Protein AF-A0A1M5DP75-F1 (afdb_monomer_lite)

Sequence (91 aa):
MDVNGLKIELLKKIIACKDEAVLKEIEVLLQEQQKEALEPDESYKLKSSEAAVPEHVYAELEEEFKAIEEGNIETQSWDKVNRELRDKYGF

Radius of gyration: 23.92 Å; chains: 1; bounding box: 46×30×60 Å

Secondary structure (DSSP, 8-state):
--HHHHHHHHHHHHHH---HHHHHHHHHHHHHT------TT------TTT----HHHHHHHHHHHHHHHTTSS----HHHHHHHHHHHH--

Structure (mmCIF, N/CA/C/O backbone):
data_AF-A0A1M5DP75-F1
#
_entry.id   AF-A0A1M5DP75-F1
#
loop_
_atom_site.group_PDB
_atom_site.id
_atom_site.type_symbol
_atom_site.label_atom_id
_atom_site.label_alt_id
_atom_site.label_comp_id
_atom_site.label_asym_id
_atom_site.label_entity_id
_atom_site.label_seq_id
_atom_site.pdbx_PDB_ins_code
_atom_site.Cartn_x
_atom_site.Cartn_y
_atom_site.Cartn_z
_atom_site.occupancy
_atom_site.B_iso_or_equiv
_atom_site.auth_seq_id
_atom_site.auth_comp_id
_atom_site.auth_asym_id
_atom_site.auth_atom_id
_atom_site.pdbx_PDB_model_num
ATOM 1 N N . MET A 1 1 ? -7.379 -3.265 -31.750 1.00 60.81 1 MET A N 1
ATOM 2 C CA . MET A 1 1 ? -6.543 -3.903 -30.718 1.00 60.81 1 MET A CA 1
ATOM 3 C C . MET A 1 1 ? -6.997 -3.336 -29.393 1.00 60.81 1 MET A C 1
ATOM 5 O O . MET A 1 1 ? -7.043 -2.118 -29.272 1.00 60.81 1 MET A O 1
ATOM 9 N N . ASP A 1 2 ? -7.454 -4.179 -28.473 1.00 88.69 2 ASP A N 1
ATOM 10 C CA . ASP A 1 2 ? -7.835 -3.714 -27.143 1.00 88.69 2 ASP A CA 1
ATOM 11 C C . ASP A 1 2 ? -6.587 -3.343 -26.324 1.00 88.69 2 ASP A C 1
ATOM 13 O O . ASP A 1 2 ? -5.460 -3.728 -26.649 1.00 88.69 2 ASP A O 1
ATOM 17 N N . VAL A 1 3 ? -6.793 -2.566 -25.262 1.00 86.62 3 VAL A N 1
ATOM 18 C CA . VAL A 1 3 ? -5.711 -2.066 -24.403 1.00 86.62 3 VAL A CA 1
ATOM 19 C C . VAL A 1 3 ? -4.896 -3.210 -23.791 1.00 86.62 3 VAL A C 1
ATOM 21 O O . VAL A 1 3 ? -3.682 -3.081 -23.638 1.00 86.62 3 VAL A O 1
ATOM 24 N N . ASN A 1 4 ? -5.523 -4.344 -23.473 1.00 89.75 4 ASN A N 1
ATOM 25 C CA . ASN A 1 4 ? -4.823 -5.492 -22.902 1.00 89.75 4 ASN A CA 1
ATOM 26 C C . ASN A 1 4 ? -3.979 -6.209 -23.963 1.00 89.75 4 ASN A C 1
ATOM 28 O O . ASN A 1 4 ? -2.842 -6.582 -23.680 1.00 89.75 4 ASN A O 1
ATOM 32 N N . GLY A 1 5 ? -4.475 -6.317 -25.196 1.00 93.06 5 GLY A N 1
ATOM 33 C CA . GLY A 1 5 ? -3.720 -6.804 -26.347 1.00 93.06 5 GLY A CA 1
ATOM 34 C C . GLY A 1 5 ? -2.454 -5.983 -26.590 1.00 93.06 5 GLY A C 1
ATOM 35 O O . GLY A 1 5 ? -1.367 -6.551 -26.694 1.00 93.06 5 GLY A O 1
ATOM 36 N N . LEU A 1 6 ? -2.565 -4.651 -26.568 1.00 91.19 6 LEU A N 1
ATOM 37 C CA . LEU A 1 6 ? -1.411 -3.760 -26.724 1.00 91.19 6 LEU A CA 1
ATOM 38 C C . LEU A 1 6 ? -0.386 -3.930 -25.587 1.00 91.19 6 LEU A C 1
ATOM 40 O O . LEU A 1 6 ? 0.815 -4.016 -25.849 1.00 91.19 6 LEU A O 1
ATOM 44 N N . LYS A 1 7 ? -0.843 -4.036 -24.331 1.00 89.88 7 LYS A N 1
ATOM 45 C CA . LYS A 1 7 ? 0.030 -4.283 -23.166 1.00 89.88 7 LYS A CA 1
ATOM 46 C C . LYS A 1 7 ? 0.808 -5.592 -23.304 1.00 89.88 7 LYS A C 1
ATOM 48 O O . LYS A 1 7 ? 2.017 -5.621 -23.082 1.00 89.88 7 LYS A O 1
ATOM 53 N N . ILE A 1 8 ? 0.126 -6.668 -23.696 1.00 92.88 8 ILE A N 1
ATOM 54 C CA . ILE A 1 8 ? 0.736 -7.991 -23.865 1.00 92.88 8 ILE A CA 1
ATOM 55 C C . ILE A 1 8 ? 1.806 -7.958 -24.960 1.00 92.88 8 ILE A C 1
ATOM 57 O O . ILE A 1 8 ? 2.885 -8.527 -24.786 1.00 92.88 8 ILE A O 1
ATOM 61 N N . GLU A 1 9 ? 1.537 -7.299 -26.086 1.00 93.31 9 GLU A N 1
ATOM 62 C CA . GLU A 1 9 ? 2.511 -7.193 -27.174 1.00 93.31 9 GLU A CA 1
ATOM 63 C C . GLU A 1 9 ? 3.754 -6.391 -26.787 1.00 93.31 9 GLU A C 1
ATOM 65 O O . GLU A 1 9 ? 4.869 -6.800 -27.122 1.00 93.31 9 GLU A O 1
ATOM 70 N N . LEU A 1 10 ? 3.587 -5.285 -26.059 1.00 92.75 10 LEU A N 1
ATOM 71 C CA . LEU A 1 10 ? 4.711 -4.483 -25.576 1.00 92.75 10 LEU A CA 1
ATOM 72 C C . LEU A 1 10 ? 5.595 -5.280 -24.615 1.00 92.75 10 LEU A C 1
ATOM 74 O O . LEU A 1 10 ? 6.810 -5.325 -24.804 1.00 92.75 10 LEU A O 1
ATOM 78 N N . LEU A 1 11 ? 4.997 -5.990 -23.655 1.00 94.44 11 LEU A N 1
ATOM 79 C CA . LEU A 1 11 ? 5.743 -6.832 -22.717 1.00 94.44 11 LEU A CA 1
ATOM 80 C C . LEU A 1 11 ? 6.531 -7.933 -23.435 1.00 94.44 11 LEU A C 1
ATOM 82 O O . LEU A 1 11 ? 7.697 -8.160 -23.119 1.00 94.44 11 LEU A O 1
ATOM 86 N N . LYS A 1 12 ? 5.941 -8.577 -24.450 1.00 94.50 12 LYS A N 1
ATOM 87 C CA . LYS A 1 12 ? 6.648 -9.585 -25.258 1.00 94.50 12 LYS A CA 1
ATOM 88 C C . LYS A 1 12 ? 7.867 -9.001 -25.974 1.00 94.50 12 LYS A C 1
ATOM 90 O O . LYS A 1 12 ? 8.906 -9.655 -26.018 1.00 94.50 12 LYS A O 1
ATOM 95 N N . LYS A 1 13 ? 7.755 -7.786 -26.519 1.00 93.81 13 LYS A N 1
ATOM 96 C CA . LYS A 1 13 ? 8.874 -7.101 -27.188 1.00 93.81 13 LYS A CA 1
ATOM 97 C C . LYS A 1 13 ? 9.983 -6.724 -26.207 1.00 93.81 13 LYS A C 1
ATOM 99 O O . LYS A 1 13 ? 11.147 -6.919 -26.538 1.00 93.81 13 LYS A O 1
ATOM 104 N N . ILE A 1 14 ? 9.630 -6.256 -25.008 1.00 94.12 14 ILE A N 1
ATOM 105 C CA . ILE A 1 14 ? 10.594 -5.936 -23.944 1.00 94.12 14 ILE A CA 1
ATOM 106 C C . ILE A 1 14 ? 11.354 -7.197 -23.517 1.00 94.12 14 ILE A C 1
ATOM 108 O O . ILE A 1 14 ? 12.579 -7.189 -23.509 1.00 94.12 14 ILE A O 1
ATOM 112 N N . ILE A 1 15 ? 10.650 -8.304 -23.255 1.00 93.06 15 ILE A N 1
ATOM 113 C CA . ILE A 1 15 ? 11.266 -9.585 -22.856 1.00 93.06 15 ILE A CA 1
ATOM 114 C C . ILE A 1 15 ? 12.212 -10.125 -23.939 1.00 93.06 15 ILE A C 1
ATOM 116 O O . ILE A 1 15 ? 13.236 -10.728 -23.630 1.00 93.06 15 ILE A O 1
ATOM 120 N N . ALA A 1 16 ? 11.872 -9.932 -25.214 1.00 95.94 16 ALA A N 1
ATOM 121 C CA . ALA A 1 16 ? 12.704 -10.373 -26.331 1.00 95.94 16 ALA A CA 1
ATOM 122 C C . ALA A 1 16 ? 13.897 -9.440 -26.622 1.00 95.94 16 ALA A C 1
ATOM 124 O O . ALA A 1 16 ? 14.781 -9.818 -27.397 1.00 95.94 16 ALA A O 1
ATOM 125 N N . CYS A 1 17 ? 13.931 -8.236 -26.041 1.00 94.38 17 CYS A N 1
ATOM 126 C CA . CYS A 1 17 ? 15.006 -7.277 -26.251 1.00 94.38 17 CYS A CA 1
ATOM 127 C C . CYS A 1 17 ? 16.272 -7.721 -25.509 1.00 94.38 17 CYS A C 1
ATOM 129 O O . CYS A 1 17 ? 16.241 -8.019 -24.319 1.00 94.38 17 CYS A O 1
ATOM 131 N N . LYS A 1 18 ? 17.401 -7.753 -26.221 1.00 94.69 18 LYS A N 1
ATOM 132 C CA . LYS A 1 18 ? 18.722 -8.089 -25.660 1.00 94.69 18 LYS A CA 1
ATOM 133 C C . LYS A 1 18 ? 19.655 -6.882 -25.567 1.00 94.69 18 LYS A C 1
ATOM 135 O O . LYS A 1 18 ? 20.798 -7.036 -25.154 1.00 94.69 18 LYS A O 1
ATOM 140 N N . ASP A 1 19 ? 19.184 -5.717 -26.001 1.00 96.00 19 ASP A N 1
ATOM 141 C CA . ASP A 1 19 ? 19.949 -4.479 -25.984 1.00 96.00 19 ASP A CA 1
ATOM 142 C C . ASP A 1 19 ? 19.677 -3.731 -24.675 1.00 96.00 19 ASP A C 1
ATOM 144 O O . ASP A 1 19 ? 18.575 -3.237 -24.431 1.00 96.00 19 ASP A O 1
ATOM 148 N N . GLU A 1 20 ? 20.691 -3.683 -23.815 1.00 92.25 20 GLU A N 1
ATOM 149 C CA . GLU A 1 20 ? 20.612 -3.039 -22.505 1.00 92.25 20 GLU A CA 1
ATOM 150 C C . GLU A 1 20 ? 20.396 -1.522 -22.610 1.00 92.25 20 GLU A C 1
ATOM 152 O O . GLU A 1 20 ? 19.703 -0.949 -21.771 1.00 92.25 20 GLU A O 1
ATOM 157 N N . ALA A 1 21 ? 20.947 -0.860 -23.634 1.00 93.56 21 ALA A N 1
ATOM 158 C CA . ALA A 1 21 ? 20.786 0.582 -23.805 1.00 93.56 21 ALA A CA 1
ATOM 159 C C . ALA A 1 21 ? 19.332 0.925 -24.148 1.00 93.56 21 ALA A C 1
ATOM 161 O O . ALA A 1 21 ? 18.739 1.805 -23.528 1.00 93.56 21 ALA A O 1
ATOM 162 N N . VAL A 1 22 ? 18.728 0.149 -25.052 1.00 92.00 22 VAL A N 1
ATOM 163 C CA . VAL A 1 22 ? 17.309 0.289 -25.410 1.00 92.00 22 VAL A CA 1
ATOM 164 C C . VAL A 1 22 ? 16.406 0.014 -24.206 1.00 92.00 22 VAL A C 1
ATOM 166 O O . VAL A 1 22 ? 15.428 0.725 -23.990 1.00 92.00 22 VAL A O 1
ATOM 169 N N . LEU A 1 23 ? 16.726 -0.995 -23.389 1.00 93.06 23 LEU A N 1
ATOM 170 C CA . LEU A 1 23 ? 15.963 -1.286 -22.173 1.00 93.06 23 LEU A CA 1
ATOM 171 C C . LEU A 1 23 ? 16.048 -0.150 -21.142 1.00 93.06 23 LEU A C 1
ATOM 173 O O . LEU A 1 23 ? 15.028 0.178 -20.539 1.00 93.06 23 LEU A O 1
ATOM 177 N N . LYS A 1 24 ? 17.215 0.488 -20.986 1.00 91.44 24 LYS A N 1
ATOM 178 C CA . LYS A 1 24 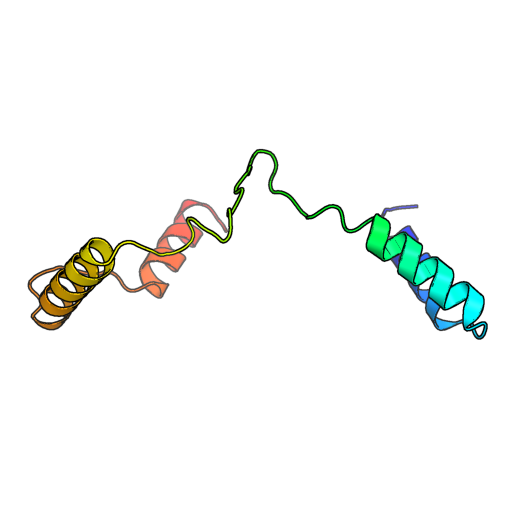? 17.389 1.663 -20.112 1.00 91.44 24 LYS A CA 1
ATOM 179 C C . LYS A 1 24 ? 16.591 2.870 -20.593 1.00 91.44 24 LYS A C 1
ATOM 181 O O . LYS A 1 24 ? 15.976 3.553 -19.783 1.00 91.44 24 LYS A O 1
ATOM 186 N N . GLU A 1 25 ? 16.556 3.126 -21.897 1.00 90.50 25 GLU A N 1
ATOM 187 C CA . GLU A 1 25 ? 15.725 4.202 -22.452 1.00 90.50 25 GLU A CA 1
ATOM 188 C C . GLU A 1 25 ? 14.231 3.940 -22.215 1.00 90.50 25 GLU A C 1
ATOM 190 O O . GLU A 1 25 ? 13.497 4.844 -21.818 1.00 90.50 25 GLU A O 1
ATOM 195 N N . ILE A 1 26 ? 13.782 2.691 -22.386 1.00 88.69 26 ILE A N 1
ATOM 196 C CA . ILE A 1 26 ? 12.401 2.290 -22.079 1.00 88.69 26 ILE A CA 1
ATOM 197 C C . ILE A 1 26 ? 12.098 2.466 -20.586 1.00 88.69 26 ILE A C 1
ATOM 199 O O . ILE A 1 26 ? 11.018 2.942 -20.242 1.00 88.69 26 ILE A O 1
ATOM 203 N N . GLU A 1 27 ? 13.026 2.103 -19.701 1.00 87.06 27 GLU A N 1
ATOM 204 C CA . GLU A 1 27 ? 12.880 2.291 -18.256 1.00 87.06 27 GLU A CA 1
ATOM 205 C C . GLU A 1 27 ? 12.687 3.769 -17.897 1.00 87.06 27 GLU A C 1
ATOM 207 O O . GLU A 1 27 ? 11.734 4.096 -17.190 1.00 87.06 27 GLU A O 1
ATOM 212 N N . VAL A 1 28 ? 13.517 4.663 -18.442 1.00 87.81 28 VAL A N 1
ATOM 213 C CA . VAL A 1 28 ? 13.389 6.115 -18.235 1.00 87.81 28 VAL A CA 1
ATOM 214 C C . VAL A 1 28 ? 12.037 6.621 -18.736 1.00 87.81 28 VAL A C 1
ATOM 216 O O . VAL A 1 28 ? 11.333 7.306 -17.998 1.00 87.81 28 VAL A O 1
ATOM 219 N N . LEU A 1 29 ? 11.615 6.225 -19.941 1.00 85.44 29 LEU A N 1
ATOM 220 C CA . LEU A 1 29 ? 10.315 6.621 -20.492 1.00 85.44 29 LEU A CA 1
ATOM 221 C C . LEU A 1 29 ? 9.145 6.151 -19.615 1.00 85.44 29 LEU A C 1
ATOM 223 O O . LEU A 1 29 ? 8.174 6.882 -19.436 1.00 85.44 29 LEU A O 1
ATOM 227 N N . LEU A 1 30 ? 9.213 4.940 -19.059 1.00 82.75 30 LEU A N 1
ATOM 228 C CA . LEU A 1 30 ? 8.171 4.419 -18.171 1.00 82.75 30 LEU A CA 1
ATOM 229 C C . LEU A 1 30 ? 8.180 5.103 -16.797 1.00 82.75 30 LEU A C 1
ATOM 231 O O . LEU A 1 30 ? 7.110 5.307 -16.226 1.00 82.75 30 LEU A O 1
ATOM 235 N N . GLN A 1 31 ? 9.351 5.489 -16.288 1.00 78.62 31 GLN A N 1
ATOM 236 C CA . GLN A 1 31 ? 9.485 6.287 -15.066 1.00 78.62 31 GLN A CA 1
ATOM 237 C C . GLN A 1 31 ? 8.947 7.712 -15.258 1.00 78.62 31 GLN A C 1
ATOM 239 O O . GLN A 1 31 ? 8.222 8.206 -14.402 1.00 78.62 31 GLN A O 1
ATOM 244 N N . GLU A 1 32 ? 9.195 8.350 -16.403 1.00 72.50 32 GLU A N 1
ATOM 245 C CA . GLU A 1 32 ? 8.607 9.656 -16.747 1.00 72.50 32 GLU A CA 1
ATOM 246 C C . GLU A 1 32 ? 7.074 9.598 -16.880 1.00 72.50 32 GLU A C 1
ATOM 248 O O . GLU A 1 32 ? 6.381 10.598 -16.673 1.00 72.50 32 GLU A O 1
ATOM 253 N N . GLN A 1 33 ? 6.532 8.422 -17.213 1.00 64.50 33 GLN A N 1
ATOM 254 C CA . GLN A 1 33 ? 5.094 8.156 -17.271 1.00 64.50 33 GLN A CA 1
ATOM 255 C C . GLN A 1 33 ? 4.507 7.643 -15.948 1.00 64.50 33 GLN A C 1
ATOM 257 O O . GLN A 1 33 ? 3.281 7.534 -15.863 1.00 64.50 33 GLN A O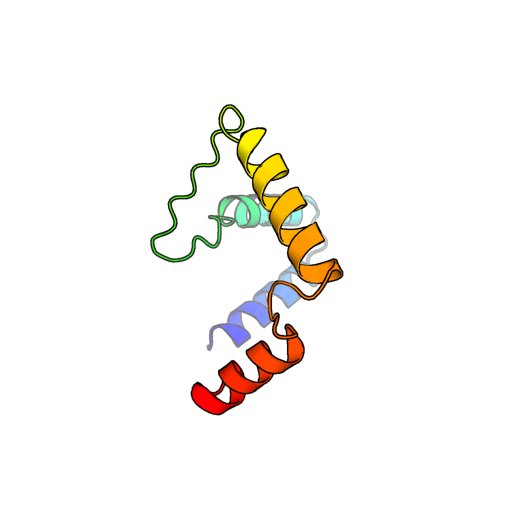 1
ATOM 262 N N . GLN A 1 34 ? 5.310 7.417 -14.895 1.00 53.56 34 GLN A N 1
ATOM 263 C CA . GLN A 1 34 ? 4.808 7.407 -13.513 1.00 53.56 34 GLN A CA 1
ATOM 264 C C . GLN A 1 34 ? 4.421 8.837 -13.112 1.00 53.56 34 GLN A C 1
ATOM 266 O O . GLN A 1 34 ? 4.938 9.430 -12.171 1.00 53.56 34 GLN A O 1
ATOM 271 N N . LYS A 1 35 ? 3.446 9.406 -13.820 1.00 55.69 35 LYS A N 1
ATOM 272 C CA . LYS A 1 35 ? 2.513 10.298 -13.159 1.00 55.69 35 LYS A CA 1
ATOM 273 C C . LYS A 1 35 ? 1.769 9.395 -12.200 1.00 55.69 35 LYS A C 1
ATOM 275 O O . LYS A 1 35 ? 1.077 8.477 -12.640 1.00 55.69 35 LYS A O 1
ATOM 280 N N . GLU A 1 36 ? 2.059 9.600 -10.921 1.00 50.47 36 GLU A N 1
ATOM 281 C CA . GLU A 1 36 ? 1.267 9.175 -9.776 1.00 50.47 36 GLU A CA 1
ATOM 282 C C . GLU A 1 36 ? -0.151 8.838 -10.238 1.00 50.47 36 GLU A C 1
ATOM 284 O O . GLU A 1 36 ? -0.806 9.663 -10.884 1.00 50.47 36 GLU A O 1
ATOM 289 N N . ALA A 1 37 ? -0.606 7.615 -9.968 1.00 47.41 37 ALA A N 1
ATOM 290 C CA . ALA A 1 37 ? -2.027 7.318 -10.012 1.00 47.41 37 ALA A CA 1
ATOM 291 C C . ALA A 1 37 ? -2.683 8.175 -8.920 1.00 47.41 37 ALA A C 1
ATOM 293 O O . ALA A 1 37 ? -2.921 7.715 -7.811 1.00 47.41 37 ALA A O 1
ATOM 294 N N . LEU A 1 38 ? -2.855 9.460 -9.217 1.00 47.25 38 LEU A N 1
ATOM 295 C CA . LEU A 1 38 ? -3.627 10.398 -8.443 1.00 47.25 38 LEU A CA 1
ATOM 296 C C . LEU A 1 38 ? -5.061 9.944 -8.634 1.00 47.25 38 LEU A C 1
ATOM 298 O O . LEU A 1 38 ? -5.558 9.894 -9.767 1.00 47.25 38 LEU A O 1
ATOM 302 N N . GLU A 1 39 ? -5.709 9.586 -7.533 1.00 44.72 39 GLU A N 1
ATOM 303 C CA . GLU A 1 39 ? -7.159 9.588 -7.520 1.00 44.72 39 GLU A CA 1
ATOM 304 C C . GLU A 1 39 ? -7.617 10.948 -8.069 1.00 44.72 39 GLU A C 1
ATOM 306 O O . GLU A 1 39 ? -7.028 11.982 -7.721 1.00 44.72 39 GLU A O 1
ATOM 311 N N . PRO A 1 40 ? -8.581 10.976 -9.003 1.00 40.69 40 PRO A N 1
ATOM 312 C CA . PRO A 1 40 ? -9.064 12.237 -9.530 1.00 40.69 40 PRO A CA 1
ATOM 313 C C . PRO A 1 40 ? -9.576 13.072 -8.346 1.00 40.69 40 PRO A C 1
ATOM 315 O O . PRO A 1 40 ? -10.527 12.670 -7.688 1.00 40.69 40 PRO A O 1
ATOM 318 N N . ASP A 1 41 ? -8.896 14.198 -8.098 1.00 52.94 41 ASP A N 1
ATOM 319 C CA . ASP A 1 41 ? -9.122 15.214 -7.051 1.00 52.94 41 ASP A CA 1
ATOM 320 C C . ASP A 1 41 ? -8.354 15.107 -5.712 1.00 52.94 41 ASP A C 1
ATOM 322 O O . ASP A 1 41 ? -8.489 16.006 -4.877 1.00 52.94 41 ASP A O 1
ATOM 326 N N . GLU A 1 42 ? -7.451 14.145 -5.501 1.00 45.53 42 GLU A N 1
ATOM 327 C CA . GLU A 1 42 ? -6.658 14.116 -4.258 1.00 45.53 42 GLU A CA 1
ATOM 328 C C . GLU A 1 42 ? -5.347 14.913 -4.354 1.00 45.53 42 GLU A C 1
ATOM 330 O O . GLU A 1 42 ? -4.282 14.412 -4.714 1.00 45.53 42 GLU A O 1
ATOM 335 N N . SER A 1 43 ? -5.387 16.187 -3.958 1.00 47.81 43 SER A N 1
ATOM 336 C CA . SER A 1 43 ? -4.175 16.957 -3.664 1.00 47.81 43 SER A CA 1
ATOM 337 C C . SER A 1 43 ? -3.701 16.724 -2.223 1.00 47.81 43 SER A C 1
ATOM 339 O O . SER A 1 43 ? -3.658 17.666 -1.425 1.00 47.81 43 SER A O 1
ATOM 341 N N . TYR A 1 44 ? -3.313 15.503 -1.856 1.00 48.94 44 TYR A N 1
ATOM 342 C CA . TYR A 1 44 ? -2.611 15.296 -0.585 1.00 48.94 44 TYR A CA 1
ATOM 343 C C . TYR A 1 44 ? -1.145 15.711 -0.730 1.00 48.94 44 TYR A C 1
ATOM 345 O O . TYR A 1 44 ? -0.235 14.903 -0.887 1.00 48.94 44 TYR A O 1
ATOM 353 N N . LYS A 1 45 ? -0.895 17.024 -0.667 1.00 47.44 45 LYS A N 1
ATOM 354 C CA . LYS A 1 45 ? 0.459 17.550 -0.467 1.00 47.44 45 LYS A CA 1
ATOM 355 C C . LYS A 1 45 ? 0.883 17.256 0.970 1.00 47.44 45 LYS A C 1
ATOM 357 O O . LYS A 1 45 ? 0.737 18.110 1.841 1.00 47.44 45 LYS A O 1
ATOM 362 N N . LEU A 1 46 ? 1.444 16.076 1.215 1.00 52.84 46 LEU A N 1
ATOM 363 C CA . LEU A 1 46 ? 2.222 15.822 2.425 1.00 52.84 46 LEU A CA 1
ATOM 364 C C . LEU A 1 46 ? 3.494 16.672 2.353 1.00 52.84 46 LEU A C 1
ATOM 366 O O . LEU A 1 46 ? 4.534 16.254 1.844 1.00 52.84 46 LEU A O 1
ATOM 370 N N . LYS A 1 47 ? 3.410 17.909 2.848 1.00 50.34 47 LYS A N 1
ATOM 371 C CA . LYS A 1 47 ? 4.608 18.659 3.208 1.00 50.34 47 LYS A CA 1
ATOM 372 C C . LYS A 1 47 ? 5.262 17.875 4.338 1.00 50.34 47 LYS A C 1
ATOM 374 O O . LYS A 1 47 ? 4.739 17.822 5.446 1.00 50.34 47 LYS A O 1
ATOM 379 N N . SER A 1 48 ? 6.405 17.267 4.056 1.00 55.22 48 SER A N 1
ATOM 380 C CA . SER A 1 48 ? 7.188 16.463 5.002 1.00 55.22 48 SER A CA 1
ATOM 381 C C . SER A 1 48 ? 7.533 17.189 6.314 1.00 55.22 48 SER A C 1
ATOM 383 O O . SER A 1 48 ? 7.900 16.543 7.288 1.00 55.22 48 SER A O 1
ATOM 385 N N . SER A 1 49 ? 7.371 18.514 6.371 1.00 49.69 49 SER A N 1
ATOM 386 C CA . SER A 1 49 ? 7.543 19.350 7.562 1.00 49.69 49 SER A CA 1
ATOM 387 C C . SER A 1 49 ? 6.281 19.554 8.423 1.00 49.69 49 SER A C 1
ATOM 389 O O . SER A 1 49 ? 6.397 20.101 9.512 1.00 49.69 49 SER A O 1
ATOM 391 N N . GLU A 1 50 ? 5.093 19.151 7.958 1.00 51.44 50 GLU A N 1
ATOM 392 C CA . GLU A 1 50 ? 3.808 19.199 8.696 1.00 51.44 50 GLU A CA 1
ATOM 393 C C . GLU A 1 50 ? 3.287 17.784 9.038 1.00 51.44 50 GLU A C 1
ATOM 395 O O . GLU A 1 50 ? 2.243 17.634 9.659 1.00 51.44 50 GLU A O 1
ATOM 400 N N . ALA A 1 51 ? 4.029 16.735 8.661 1.00 53.53 51 ALA A N 1
ATOM 401 C CA . ALA A 1 51 ? 3.634 15.325 8.762 1.00 53.53 51 ALA A CA 1
ATOM 402 C C . ALA A 1 51 ? 3.713 14.720 10.181 1.00 53.53 51 ALA A C 1
ATOM 404 O O . ALA A 1 51 ? 3.525 13.515 10.352 1.00 53.53 51 ALA A O 1
ATOM 405 N N . ALA A 1 52 ? 4.009 15.526 11.202 1.00 67.06 52 ALA A N 1
ATOM 406 C CA . ALA A 1 52 ? 3.952 15.068 12.581 1.00 67.06 52 ALA A CA 1
ATOM 407 C C . ALA A 1 52 ? 2.503 15.169 13.068 1.00 67.06 52 ALA A C 1
ATOM 409 O O . ALA A 1 52 ? 1.999 16.267 13.302 1.00 67.06 52 ALA A O 1
ATOM 410 N N . VAL A 1 53 ? 1.840 14.019 13.214 1.00 70.62 53 VAL A N 1
ATOM 411 C CA . VAL A 1 53 ? 0.573 13.927 13.948 1.00 70.62 53 VAL A CA 1
ATOM 412 C C . VAL A 1 53 ? 0.787 14.579 15.323 1.00 70.62 53 VAL A C 1
ATOM 414 O O . VAL A 1 53 ? 1.726 14.188 16.023 1.00 70.62 53 VAL A O 1
ATOM 417 N N . PRO A 1 54 ? 0.001 15.601 15.700 1.00 79.38 54 PRO A N 1
ATOM 418 C CA . PRO A 1 54 ? 0.188 16.284 16.972 1.00 79.38 54 PRO A CA 1
ATOM 419 C C . PRO A 1 54 ? 0.079 15.327 18.165 1.00 79.38 54 PRO A C 1
ATOM 421 O O . PRO A 1 54 ? -0.739 14.414 18.160 1.00 79.38 54 PRO A O 1
ATOM 424 N N . GLU A 1 55 ? 0.853 15.573 19.223 1.00 81.38 55 GLU A N 1
ATOM 425 C CA . GLU A 1 55 ? 0.906 14.695 20.405 1.00 81.38 55 GLU A CA 1
ATOM 426 C C . GLU A 1 55 ? -0.462 14.489 21.079 1.00 81.38 55 GLU A C 1
ATOM 428 O O . GLU A 1 55 ? -0.759 13.394 21.549 1.00 81.38 55 GLU A O 1
ATOM 433 N N . HIS A 1 56 ? -1.336 15.503 21.047 1.00 81.94 56 HIS A N 1
ATOM 434 C CA . HIS A 1 56 ? -2.696 15.391 21.586 1.00 81.94 56 HIS A CA 1
ATOM 435 C C . HIS A 1 56 ? -3.537 14.324 20.874 1.00 81.94 56 HIS A C 1
ATOM 437 O O . HIS A 1 56 ? -4.319 13.648 21.526 1.00 81.94 56 HIS A O 1
ATOM 443 N N . VAL A 1 57 ? -3.329 14.114 19.570 1.00 85.50 57 VAL A N 1
ATOM 444 C CA . VAL A 1 57 ? -4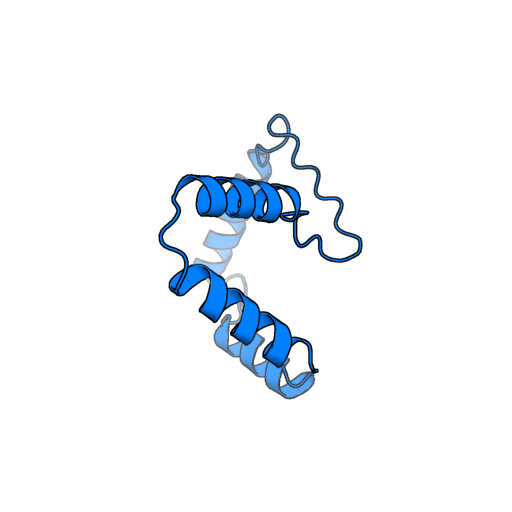.056 13.092 18.805 1.00 85.50 57 VAL A CA 1
ATOM 445 C C . VAL A 1 57 ? -3.660 11.693 19.276 1.00 85.50 57 VAL A C 1
ATOM 447 O O . VAL A 1 57 ? -4.507 10.815 19.390 1.00 85.50 57 VAL A O 1
ATOM 450 N N . TYR A 1 58 ? -2.383 11.475 19.604 1.00 85.94 58 TYR A N 1
ATOM 451 C CA . TYR A 1 58 ? -1.950 10.201 20.184 1.00 85.94 58 TYR A CA 1
ATOM 452 C C . TYR A 1 58 ? -2.532 9.980 21.582 1.00 85.94 58 TYR A C 1
ATOM 454 O O . TYR A 1 58 ? -2.910 8.858 21.903 1.00 85.94 58 TYR A O 1
ATOM 462 N N . ALA A 1 59 ? -2.621 11.034 22.398 1.00 86.38 59 ALA A N 1
ATOM 463 C CA . ALA A 1 59 ? -3.234 10.947 23.721 1.00 86.38 59 ALA A CA 1
ATOM 464 C C . ALA A 1 59 ? -4.729 10.590 23.635 1.00 86.38 59 ALA A C 1
ATOM 466 O O . ALA A 1 59 ? -5.178 9.704 24.355 1.00 86.38 59 ALA A O 1
ATOM 467 N N . GLU A 1 60 ? -5.468 11.220 22.719 1.00 89.88 60 GLU A N 1
ATOM 468 C CA . GLU A 1 60 ? -6.882 10.914 22.463 1.00 89.88 60 GLU A CA 1
ATOM 469 C C . GLU A 1 60 ? -7.069 9.460 22.002 1.00 89.88 60 GLU A C 1
ATOM 471 O O . GLU A 1 60 ? -7.897 8.740 22.558 1.00 89.88 60 GLU A O 1
ATOM 476 N N . LEU A 1 61 ? -6.245 8.984 21.059 1.00 89.75 61 LEU A N 1
ATOM 477 C CA . LEU A 1 61 ? -6.296 7.593 20.590 1.00 89.75 61 LEU A CA 1
ATOM 478 C C . LEU A 1 61 ? -6.007 6.578 21.706 1.00 89.75 61 LEU A C 1
ATOM 480 O O . LEU A 1 61 ? -6.629 5.519 21.753 1.00 89.75 61 LEU A O 1
ATOM 484 N N . GLU A 1 62 ? -5.070 6.885 22.602 1.00 91.12 62 GLU A N 1
ATOM 485 C CA . GLU A 1 62 ? -4.734 6.028 23.742 1.00 91.12 62 GLU A CA 1
ATOM 486 C C . GLU A 1 62 ? -5.890 5.953 24.756 1.00 91.12 62 GLU A C 1
ATOM 488 O O . GLU A 1 62 ? -6.164 4.886 25.312 1.00 91.12 62 GLU A O 1
ATOM 493 N N . GLU A 1 63 ? -6.589 7.066 25.000 1.00 90.56 63 GLU A N 1
ATOM 494 C CA . GLU A 1 63 ? -7.783 7.095 25.855 1.00 90.56 63 GLU A CA 1
ATOM 495 C C . GLU A 1 63 ? -8.940 6.298 25.241 1.00 90.56 63 GLU A C 1
ATOM 497 O O . GLU A 1 63 ? -9.558 5.480 25.931 1.00 90.56 63 GLU A O 1
ATOM 502 N N . GLU A 1 64 ? -9.197 6.472 23.943 1.00 89.00 64 GLU A N 1
ATOM 503 C CA . GLU A 1 64 ? -10.216 5.706 23.221 1.00 89.00 64 GLU A CA 1
ATOM 504 C C . GLU A 1 64 ? -9.903 4.208 23.228 1.00 89.00 64 GLU A C 1
ATOM 506 O O . GLU A 1 64 ? -10.783 3.391 23.503 1.00 89.00 64 GLU A O 1
ATOM 511 N N . PHE A 1 65 ? -8.644 3.835 22.987 1.00 88.50 65 PHE A N 1
ATOM 512 C CA . PHE A 1 65 ? -8.216 2.441 23.000 1.00 88.50 65 PHE A CA 1
ATOM 513 C C . PHE A 1 65 ? -8.451 1.783 24.364 1.00 88.50 65 PHE A C 1
ATOM 515 O O . PHE A 1 65 ? -9.025 0.694 24.430 1.00 88.50 65 PHE A O 1
ATOM 522 N N . LYS A 1 66 ? -8.107 2.464 25.463 1.00 91.25 66 LYS A N 1
ATOM 523 C CA . LYS A 1 66 ? -8.391 1.969 26.821 1.00 91.25 66 LYS A CA 1
ATOM 524 C C . LYS A 1 66 ? -9.883 1.818 27.077 1.00 91.25 66 LYS A C 1
ATOM 526 O O . LYS A 1 66 ? -10.309 0.799 27.610 1.00 91.25 66 LYS A O 1
ATOM 531 N N . ALA A 1 67 ? -10.692 2.788 26.655 1.00 89.00 67 ALA A N 1
ATOM 532 C CA . ALA A 1 67 ? -12.140 2.704 26.804 1.00 89.00 67 ALA A CA 1
ATOM 533 C C . ALA A 1 67 ? -12.741 1.527 26.007 1.00 89.00 67 ALA A C 1
ATOM 535 O O . ALA A 1 67 ? -13.719 0.922 26.450 1.00 89.00 67 ALA A O 1
ATOM 536 N N . ILE A 1 68 ? -12.145 1.157 24.870 1.00 88.12 68 ILE A N 1
ATOM 537 C CA . ILE A 1 68 ? -12.508 -0.049 24.113 1.00 88.12 68 ILE A CA 1
ATOM 538 C C . ILE A 1 68 ? -12.111 -1.320 24.878 1.00 88.12 68 ILE A C 1
ATOM 540 O O . ILE A 1 68 ? -12.938 -2.223 25.008 1.00 88.12 68 ILE A O 1
ATOM 544 N N . GLU A 1 69 ? -10.885 -1.402 25.407 1.00 87.94 69 GLU A N 1
ATOM 545 C CA . GLU A 1 69 ? -10.419 -2.566 26.184 1.00 87.94 69 GLU A CA 1
ATOM 546 C C . GLU A 1 69 ? -11.239 -2.787 27.462 1.00 87.94 69 GLU A C 1
ATOM 548 O O . GLU A 1 69 ? -11.537 -3.924 27.831 1.00 87.94 69 GLU A O 1
ATOM 553 N N . GLU A 1 70 ? -11.654 -1.702 28.114 1.00 91.75 70 GLU A N 1
ATOM 554 C CA . GLU A 1 70 ? -12.519 -1.723 29.296 1.00 91.75 70 GLU A CA 1
ATOM 555 C C . GLU A 1 70 ? -13.989 -2.038 28.960 1.00 91.75 70 GLU A C 1
ATOM 557 O O . GLU A 1 70 ? -14.798 -2.248 29.866 1.00 91.75 70 GLU A O 1
ATOM 562 N N . GLY A 1 71 ? -14.352 -2.094 27.673 1.00 84.31 71 GLY A N 1
ATOM 563 C CA . GLY A 1 71 ? -15.718 -2.351 27.211 1.00 84.31 71 GLY A CA 1
ATOM 564 C C . GLY A 1 71 ? -16.671 -1.164 27.387 1.00 84.31 71 GLY A C 1
ATOM 565 O O . GLY A 1 71 ? -17.886 -1.338 27.315 1.00 84.31 71 GLY A O 1
ATOM 566 N N . ASN A 1 72 ? -16.134 0.038 27.607 1.00 84.12 72 ASN A N 1
ATOM 567 C CA . ASN A 1 72 ? -16.896 1.282 27.725 1.00 84.12 72 ASN A CA 1
ATOM 568 C C . ASN A 1 72 ? -17.341 1.828 26.356 1.00 84.12 72 ASN A C 1
ATOM 570 O O . ASN A 1 72 ? -18.253 2.653 26.292 1.00 84.12 72 ASN A O 1
ATOM 574 N N . ILE A 1 73 ? -16.720 1.363 25.267 1.00 84.06 73 ILE A N 1
ATOM 575 C CA . ILE A 1 73 ? -17.073 1.701 23.885 1.00 84.06 73 ILE A CA 1
ATOM 576 C C . ILE A 1 73 ? -17.395 0.413 23.120 1.00 84.06 73 ILE A C 1
ATOM 578 O O . ILE A 1 73 ? -16.560 -0.485 23.006 1.00 84.06 73 ILE A O 1
ATOM 582 N N . GLU A 1 74 ? -18.602 0.330 22.555 1.00 79.94 74 GLU A N 1
ATOM 583 C CA . GLU A 1 74 ? -18.952 -0.746 21.626 1.00 79.94 74 GLU A CA 1
ATOM 584 C C . GLU A 1 74 ? -18.212 -0.557 20.300 1.00 79.94 74 GLU A C 1
ATOM 586 O O . GLU A 1 74 ? -18.392 0.440 19.600 1.00 79.94 74 GLU A O 1
ATOM 591 N N . THR A 1 75 ? -17.410 -1.551 19.927 1.00 84.38 75 THR A N 1
ATOM 592 C CA . THR A 1 75 ? -16.727 -1.590 18.633 1.00 84.38 75 THR A CA 1
ATOM 593 C C . THR A 1 75 ? -17.301 -2.685 17.747 1.00 84.38 75 THR A C 1
ATOM 595 O O . THR A 1 75 ? -17.875 -3.675 18.205 1.00 84.38 75 THR A O 1
ATOM 598 N N . GLN A 1 76 ? -17.164 -2.501 16.438 1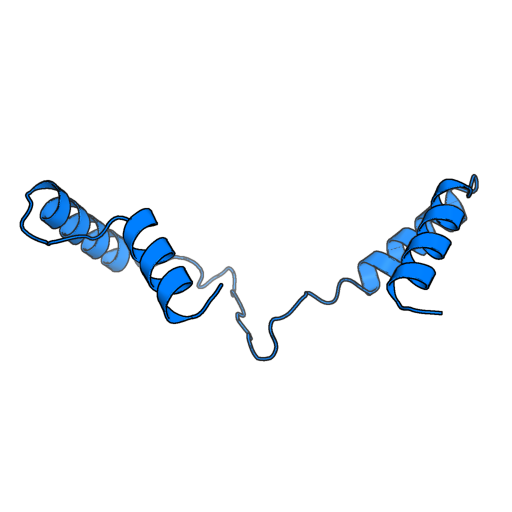.00 86.12 76 GLN A N 1
ATOM 599 C CA . GLN A 1 76 ? -17.490 -3.524 15.455 1.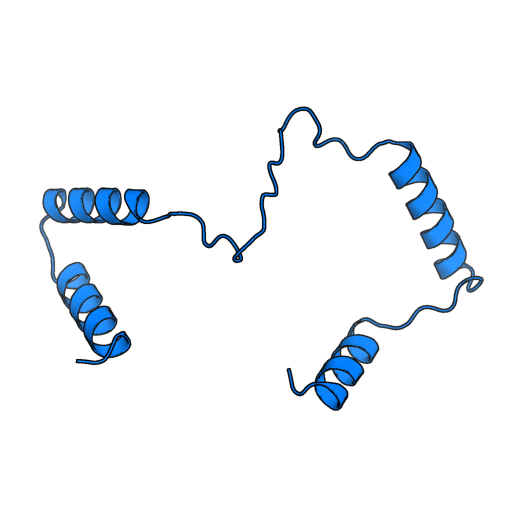00 86.12 76 GLN A CA 1
ATOM 600 C C . GLN A 1 76 ? -16.203 -4.039 14.828 1.00 86.12 76 GLN A C 1
ATOM 602 O O . GLN A 1 76 ? -15.306 -3.261 14.509 1.00 86.12 76 GLN A O 1
ATOM 607 N N . SER A 1 77 ? -16.110 -5.355 14.629 1.00 85.81 77 SER A N 1
ATOM 608 C CA . SER A 1 77 ? -14.964 -5.919 13.926 1.00 85.81 77 SER A CA 1
ATOM 609 C C . SER A 1 77 ? -14.950 -5.458 12.472 1.00 85.81 77 SER A C 1
ATOM 611 O O . SER A 1 77 ? -15.997 -5.349 11.824 1.00 85.81 77 SER A O 1
ATOM 613 N N . TRP A 1 78 ? -13.747 -5.254 11.937 1.00 85.19 78 TRP A N 1
ATOM 614 C CA . TRP A 1 78 ? -13.569 -4.907 10.531 1.00 85.19 78 TRP A CA 1
ATOM 615 C C . TRP A 1 78 ? -14.240 -5.921 9.597 1.00 85.19 78 TRP A C 1
ATOM 617 O O . TRP A 1 78 ? -14.892 -5.531 8.637 1.00 85.19 78 TRP A O 1
ATOM 627 N N . ASP A 1 79 ? -14.183 -7.215 9.922 1.00 88.94 79 ASP A N 1
ATOM 628 C CA . ASP A 1 79 ? -14.848 -8.264 9.140 1.00 88.94 79 ASP A CA 1
ATOM 629 C C . ASP A 1 79 ? -16.368 -8.088 9.065 1.00 88.94 79 ASP A C 1
ATOM 631 O O . ASP A 1 79 ? -16.979 -8.387 8.035 1.00 88.94 79 ASP A O 1
ATOM 635 N N . LYS A 1 80 ? -16.991 -7.613 10.152 1.00 89.12 80 LYS A N 1
ATOM 636 C CA . LYS A 1 80 ? -18.427 -7.333 10.187 1.00 89.12 80 LYS A CA 1
ATOM 637 C C . LYS A 1 80 ? -18.747 -6.132 9.304 1.00 89.12 80 LYS A C 1
ATOM 639 O O . LYS A 1 80 ? -19.602 -6.247 8.431 1.00 89.12 80 LYS A O 1
ATOM 644 N N . VAL A 1 81 ? -18.015 -5.032 9.478 1.00 89.88 81 VAL A N 1
ATOM 645 C CA . VAL A 1 81 ? -18.186 -3.807 8.679 1.00 89.88 81 VAL A CA 1
ATOM 646 C C . VAL A 1 81 ? -17.973 -4.097 7.192 1.00 89.88 81 VAL A C 1
ATOM 648 O O . VAL A 1 81 ? -18.799 -3.734 6.360 1.00 89.88 81 VAL A O 1
ATOM 651 N N . ASN A 1 82 ? -16.910 -4.822 6.849 1.00 89.50 82 ASN A N 1
ATOM 652 C CA . ASN A 1 82 ? -16.583 -5.181 5.474 1.00 89.50 82 ASN A CA 1
ATOM 653 C C . ASN A 1 82 ? -17.664 -6.067 4.837 1.00 89.50 82 ASN A C 1
ATOM 655 O O . ASN A 1 82 ? -18.032 -5.871 3.678 1.00 89.50 82 ASN A O 1
ATOM 659 N N . ARG A 1 83 ? -18.227 -7.014 5.600 1.00 91.94 83 ARG A N 1
ATOM 660 C CA . ARG A 1 83 ? -19.362 -7.821 5.139 1.00 91.94 83 ARG A CA 1
ATOM 661 C C . ARG A 1 83 ? -20.598 -6.962 4.895 1.00 91.94 83 ARG A C 1
ATOM 663 O O . ARG A 1 83 ? -21.204 -7.091 3.841 1.00 91.94 83 ARG A O 1
ATOM 670 N N . GLU A 1 84 ? -20.940 -6.068 5.818 1.00 92.44 84 GLU A N 1
ATOM 671 C CA . GLU A 1 84 ? -22.088 -5.165 5.665 1.00 92.44 84 GLU A CA 1
ATOM 672 C C . GLU A 1 84 ? -21.935 -4.238 4.450 1.00 92.44 84 GLU A C 1
ATOM 674 O O . GLU A 1 84 ? -22.900 -4.009 3.719 1.00 92.44 84 GLU A O 1
ATOM 679 N N . LEU A 1 85 ? -20.721 -3.742 4.189 1.00 91.06 85 LEU A N 1
ATOM 680 C CA . LEU A 1 85 ? -20.419 -2.940 3.003 1.00 91.06 85 LEU A CA 1
ATOM 681 C C . LEU A 1 85 ? -20.584 -3.745 1.711 1.00 91.06 85 LEU A C 1
ATOM 683 O O . LEU A 1 85 ? -21.218 -3.260 0.770 1.00 91.06 85 LEU A O 1
ATOM 687 N N . ARG A 1 86 ? -20.072 -4.980 1.675 1.00 90.62 86 ARG A N 1
ATOM 688 C CA . ARG A 1 86 ? -20.261 -5.895 0.543 1.00 90.62 86 ARG A CA 1
ATOM 689 C C . ARG A 1 86 ? -21.736 -6.225 0.321 1.00 90.62 86 ARG A C 1
ATOM 691 O O . ARG A 1 86 ? -22.204 -6.138 -0.809 1.00 90.62 86 ARG A 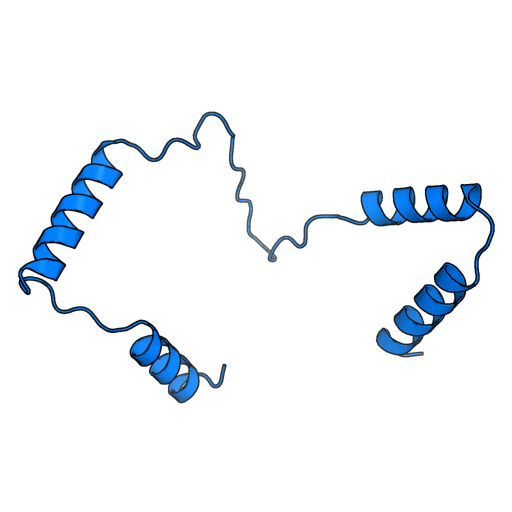O 1
ATOM 698 N N . ASP A 1 87 ? -22.475 -6.553 1.375 1.00 91.88 87 ASP A N 1
ATOM 699 C CA . ASP A 1 87 ? -23.893 -6.913 1.282 1.00 91.88 87 ASP A CA 1
ATOM 700 C C . ASP A 1 87 ? -24.746 -5.729 0.800 1.00 91.88 87 ASP A C 1
ATOM 702 O O . ASP A 1 87 ? -25.694 -5.908 0.035 1.00 91.88 87 ASP A O 1
ATOM 706 N N . LYS A 1 88 ? -24.405 -4.506 1.225 1.00 92.44 88 LYS A N 1
ATOM 707 C CA . LYS A 1 88 ? -25.171 -3.296 0.903 1.00 92.44 88 LYS A CA 1
ATOM 708 C C . LYS A 1 88 ? -24.829 -2.695 -0.459 1.00 92.44 88 LYS A C 1
ATOM 710 O O . LYS A 1 88 ? -25.723 -2.170 -1.121 1.00 92.44 88 LYS A O 1
ATOM 715 N N . TYR A 1 89 ? -23.560 -2.730 -0.859 1.00 90.69 89 TYR A N 1
ATOM 716 C CA . TYR A 1 89 ? -23.069 -2.000 -2.033 1.00 90.69 89 TYR A CA 1
ATOM 717 C C . TYR A 1 89 ? -22.422 -2.888 -3.105 1.00 90.69 89 TYR A C 1
ATOM 719 O O . TYR A 1 89 ? -22.147 -2.399 -4.196 1.00 90.69 89 TYR A O 1
ATOM 727 N N . GLY A 1 90 ? -22.221 -4.182 -2.842 1.00 74.38 90 GLY A N 1
ATOM 728 C CA . GLY A 1 90 ? -21.746 -5.149 -3.836 1.00 74.38 90 GLY A CA 1
ATOM 729 C C . GLY A 1 90 ? -20.253 -5.078 -4.177 1.00 74.38 90 GLY A C 1
ATOM 730 O O . GLY A 1 90 ? -19.881 -5.566 -5.242 1.00 74.38 90 GLY A O 1
ATOM 731 N N . PHE A 1 91 ? -19.420 -4.476 -3.316 1.00 57.53 91 PHE A N 1
ATOM 732 C CA . PHE A 1 91 ? -17.956 -4.431 -3.478 1.00 57.53 91 PHE A CA 1
ATOM 733 C C . PHE A 1 91 ? -17.271 -5.801 -3.273 1.00 57.53 91 PHE A C 1
ATOM 735 O O . PHE A 1 91 ? -17.651 -6.582 -2.362 1.00 57.53 91 PHE A O 1
#

Foldseek 3Di:
DDPVVVVVVVVVVLVPDPDPVVNVVVVVVVVVVPPDPDDVPDPPPPPVVVPDDDPVVVVVVVVVVVCVVVVVDDDDDPVVVVVVCCVPPVD

Organism: Salegentibacter echinorum (NCBI:txid1073325)

pLDDT: mean 79.73, std 16.56, range [40.69, 96.0]